Protein AF-A0A4Q5T1K4-F1 (afdb_monomer_lite)

Radius of gyration: 12.5 Å; chains: 1; bounding box: 27×24×38 Å

Sequence (86 aa):
MRIPTPCGPVSQAVHDHLTTLRPLPDLLDAPAPTTRDHALALWTLYELAYRGFDGVDPDLEWSPEVLRLRNRLGRDLEAWLREAFA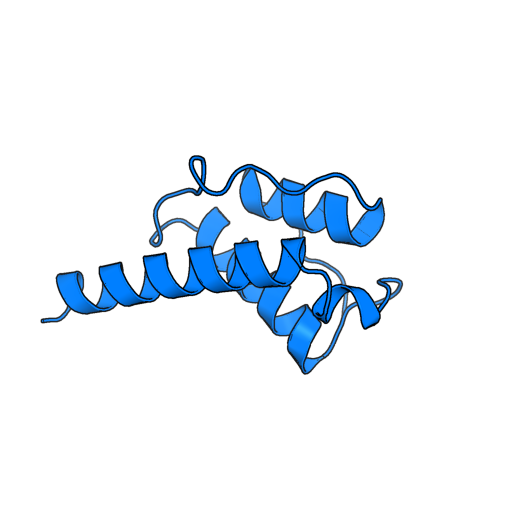

pLDDT: mean 94.75, std 5.94, range [67.62, 98.38]

Foldseek 3Di:
DAQDDADDDQSVQLVCCQPPVHAHDDLVPQDQLPDPRLVSNLVSLVCLVPPRHDPGDSCCNVPPRSVVNNVSSVVNNVVVCVVVPD

Structure (mmCIF, N/CA/C/O backbone):
data_AF-A0A4Q5T1K4-F1
#
_entry.id   AF-A0A4Q5T1K4-F1
#
loop_
_atom_site.group_PDB
_atom_site.id
_atom_site.type_symbol
_atom_site.label_atom_id
_atom_site.label_alt_id
_atom_site.label_comp_id
_atom_site.label_asym_id
_atom_site.label_entity_id
_atom_site.label_seq_id
_atom_site.pdbx_PDB_ins_code
_atom_site.Cartn_x
_atom_site.Cartn_y
_atom_site.Cartn_z
_atom_site.occupancy
_atom_site.B_iso_or_equiv
_atom_site.auth_seq_id
_atom_site.auth_comp_id
_atom_site.auth_asym_id
_atom_site.auth_atom_id
_atom_site.pdbx_PDB_model_num
ATOM 1 N N . MET A 1 1 ? -2.485 -11.817 9.958 1.00 92.00 1 MET A N 1
ATOM 2 C CA . MET A 1 1 ? -1.104 -11.441 9.565 1.00 92.00 1 MET A CA 1
ATOM 3 C C . MET A 1 1 ? -0.817 -10.045 10.094 1.00 92.00 1 MET A C 1
ATOM 5 O O . MET A 1 1 ? -1.735 -9.241 10.131 1.00 92.00 1 MET A O 1
ATOM 9 N N . ARG A 1 2 ? 0.416 -9.708 10.488 1.00 96.94 2 ARG A N 1
ATOM 10 C CA . ARG A 1 2 ? 0.738 -8.332 10.916 1.00 96.94 2 ARG A CA 1
ATOM 11 C C . ARG A 1 2 ? 1.136 -7.466 9.725 1.00 96.94 2 ARG A C 1
ATOM 13 O O . ARG A 1 2 ? 1.782 -7.969 8.807 1.00 96.94 2 ARG A O 1
ATOM 20 N N . ILE A 1 3 ? 0.786 -6.181 9.772 1.00 97.12 3 ILE A N 1
ATOM 21 C CA . ILE A 1 3 ? 1.239 -5.195 8.783 1.00 97.12 3 ILE A CA 1
ATOM 22 C C . ILE A 1 3 ? 2.779 -5.131 8.842 1.00 97.12 3 ILE A C 1
ATOM 24 O O . ILE A 1 3 ? 3.338 -5.083 9.945 1.00 97.12 3 ILE A O 1
ATOM 28 N N . PRO A 1 4 ? 3.489 -5.181 7.700 1.00 97.75 4 PRO A N 1
ATOM 29 C CA . PRO A 1 4 ? 4.947 -5.125 7.689 1.00 97.75 4 PRO A CA 1
ATOM 30 C C . PRO A 1 4 ? 5.468 -3.753 8.133 1.00 97.75 4 PRO A C 1
ATOM 32 O O . PRO A 1 4 ? 4.809 -2.731 7.956 1.00 97.75 4 PRO A O 1
ATOM 35 N N . THR A 1 5 ? 6.695 -3.719 8.660 1.00 98.25 5 THR A N 1
ATOM 36 C CA . THR A 1 5 ? 7.389 -2.460 8.958 1.00 98.25 5 THR A CA 1
ATOM 37 C C . THR A 1 5 ? 7.636 -1.671 7.665 1.00 98.25 5 THR A C 1
ATOM 39 O O . THR A 1 5 ? 8.256 -2.223 6.749 1.00 98.25 5 THR A O 1
ATOM 42 N N . PRO A 1 6 ? 7.215 -0.395 7.589 1.00 97.88 6 PRO A N 1
ATOM 43 C CA . PRO A 1 6 ? 7.479 0.467 6.442 1.00 97.88 6 PRO A CA 1
ATOM 44 C C . PRO A 1 6 ? 8.968 0.627 6.124 1.00 97.88 6 PRO A C 1
ATOM 46 O O . PRO A 1 6 ? 9.824 0.560 7.007 1.00 97.88 6 PRO A O 1
ATOM 49 N N . CYS A 1 7 ? 9.282 0.873 4.853 1.00 97.25 7 CYS A N 1
ATOM 50 C CA . CYS A 1 7 ? 10.652 1.101 4.380 1.00 97.25 7 CYS A CA 1
ATOM 51 C C . CYS A 1 7 ? 10.814 2.351 3.500 1.00 97.25 7 CYS A C 1
ATOM 53 O O . CYS A 1 7 ? 11.884 2.566 2.931 1.00 97.25 7 CYS A O 1
ATOM 55 N N . GLY A 1 8 ? 9.778 3.183 3.418 1.00 94.81 8 GLY A N 1
ATOM 56 C CA . GLY A 1 8 ? 9.790 4.467 2.730 1.00 94.81 8 GLY A CA 1
ATOM 57 C C . GLY A 1 8 ? 8.431 5.171 2.820 1.00 94.81 8 GLY A C 1
ATOM 58 O O . GLY A 1 8 ? 7.527 4.676 3.502 1.00 94.81 8 GLY A O 1
ATOM 59 N N . PRO A 1 9 ? 8.287 6.345 2.181 1.00 94.50 9 PRO A N 1
ATOM 60 C CA . PRO A 1 9 ? 7.101 7.189 2.311 1.00 94.50 9 PRO A CA 1
ATOM 61 C C . PRO A 1 9 ? 5.785 6.503 1.932 1.00 94.50 9 PRO A C 1
ATOM 63 O O . PRO A 1 9 ? 4.775 6.720 2.601 1.00 94.50 9 PRO A O 1
ATOM 66 N N . VAL A 1 10 ? 5.770 5.658 0.896 1.00 95.31 10 VAL A N 1
ATOM 67 C CA . VAL A 1 10 ? 4.516 5.058 0.417 1.00 95.31 10 VAL A CA 1
ATOM 68 C C . VAL A 1 10 ? 4.103 3.870 1.269 1.00 95.31 10 VAL A C 1
ATOM 70 O O . VAL A 1 10 ? 2.937 3.785 1.652 1.00 95.31 10 VAL A O 1
ATOM 73 N N . SER A 1 11 ? 5.033 2.991 1.650 1.00 96.56 11 SER A N 1
ATOM 74 C CA . SER A 1 11 ? 4.718 1.931 2.617 1.00 96.56 11 SER A CA 1
ATOM 75 C C . SER A 1 11 ? 4.344 2.499 3.990 1.00 96.56 11 SER A C 1
ATOM 77 O O . SER A 1 11 ? 3.484 1.924 4.656 1.00 96.56 11 SER A O 1
ATOM 79 N N . GLN A 1 12 ? 4.905 3.649 4.387 1.00 97.19 12 GLN A N 1
ATOM 80 C CA . GLN A 1 12 ? 4.504 4.345 5.614 1.00 97.19 12 GLN A CA 1
ATOM 81 C C . GLN A 1 12 ? 3.072 4.862 5.510 1.00 97.19 12 GLN A C 1
ATOM 83 O O . GLN A 1 12 ? 2.273 4.630 6.411 1.00 97.19 12 GLN A O 1
ATOM 88 N N . ALA A 1 13 ? 2.713 5.505 4.400 1.00 96.62 13 ALA A N 1
ATOM 89 C CA . ALA A 1 13 ? 1.361 6.016 4.239 1.00 96.62 13 ALA A CA 1
ATOM 90 C C . ALA A 1 13 ? 0.311 4.897 4.152 1.00 96.62 13 ALA A C 1
ATOM 92 O O . ALA A 1 13 ? -0.772 5.036 4.713 1.00 96.62 13 ALA A O 1
ATOM 93 N N . VAL A 1 14 ? 0.639 3.762 3.518 1.00 97.19 14 VAL A N 1
ATOM 94 C CA . VAL A 1 14 ? -0.217 2.565 3.553 1.00 97.19 14 VAL A CA 1
ATOM 95 C C . VAL A 1 14 ? -0.388 2.074 4.988 1.00 97.19 14 VAL A C 1
ATOM 97 O O . VAL A 1 14 ? -1.516 1.861 5.423 1.00 97.19 14 VAL A O 1
ATOM 100 N N . HIS A 1 15 ? 0.700 1.941 5.748 1.00 97.75 15 HIS A N 1
ATOM 101 C CA . HIS A 1 15 ? 0.632 1.550 7.156 1.00 97.75 15 HIS A CA 1
ATOM 102 C C . HIS A 1 15 ? -0.269 2.495 7.969 1.00 97.75 15 HIS A C 1
ATOM 104 O O . HIS A 1 15 ? -1.152 2.044 8.701 1.00 97.75 15 HIS A O 1
ATOM 110 N N . ASP A 1 16 ? -0.087 3.805 7.820 1.00 97.44 16 ASP A N 1
ATOM 111 C CA . ASP A 1 16 ? -0.848 4.809 8.564 1.00 97.44 16 ASP A CA 1
ATOM 112 C C . ASP A 1 16 ? -2.326 4.819 8.162 1.00 97.44 16 ASP A C 1
ATOM 114 O O . ASP A 1 16 ? -3.197 4.966 9.022 1.00 97.44 16 ASP A O 1
ATOM 118 N N . HIS A 1 17 ? -2.637 4.597 6.883 1.00 97.69 17 HIS A N 1
ATOM 119 C CA . HIS A 1 17 ? -4.014 4.450 6.421 1.00 97.69 17 HIS A CA 1
ATOM 120 C C . HIS A 1 17 ? -4.692 3.227 7.047 1.00 97.69 17 HIS A C 1
ATOM 122 O O . HIS A 1 17 ? -5.780 3.350 7.600 1.00 97.69 17 HIS A O 1
ATOM 128 N N . LEU A 1 18 ? -4.037 2.063 7.043 1.00 97.44 18 LEU A N 1
ATOM 129 C CA . LEU A 1 18 ? -4.630 0.829 7.576 1.00 97.44 18 LEU A CA 1
ATOM 130 C C . LEU A 1 18 ? -4.787 0.833 9.100 1.00 97.44 18 LEU A C 1
ATOM 132 O O . LEU A 1 18 ? -5.640 0.127 9.630 1.00 97.44 18 LEU A O 1
ATOM 136 N N . THR A 1 19 ? -3.969 1.610 9.809 1.00 96.88 19 THR A N 1
ATOM 137 C CA . THR A 1 19 ? -3.986 1.666 11.280 1.00 96.88 19 THR A CA 1
ATOM 138 C C . THR A 1 19 ? -4.798 2.830 11.834 1.00 96.88 19 THR A C 1
ATOM 140 O O . THR A 1 19 ? -5.356 2.724 12.923 1.00 96.88 19 THR A O 1
ATOM 143 N N . THR A 1 20 ? -4.849 3.955 11.117 1.00 96.94 20 THR A N 1
ATOM 144 C CA . THR A 1 20 ? -5.404 5.216 11.635 1.00 96.94 20 THR A CA 1
ATOM 145 C C . THR A 1 20 ? -6.270 5.977 10.632 1.00 96.94 20 THR A C 1
ATOM 147 O O . THR A 1 20 ? -6.683 7.098 10.924 1.00 96.94 20 THR A O 1
ATOM 150 N N . LEU A 1 21 ? -6.557 5.396 9.459 1.00 96.06 21 LEU A N 1
ATOM 151 C CA . LEU A 1 21 ? -7.335 6.018 8.377 1.00 96.06 21 LEU A CA 1
ATOM 152 C C . LEU A 1 21 ? -6.761 7.364 7.911 1.00 96.06 21 LEU A C 1
ATOM 154 O O . LEU A 1 21 ? -7.482 8.242 7.435 1.00 96.06 21 LEU A O 1
ATOM 158 N N . ARG A 1 22 ? -5.442 7.546 8.042 1.00 95.81 22 ARG A N 1
ATOM 159 C CA . ARG A 1 22 ? -4.750 8.711 7.484 1.00 95.81 22 ARG A CA 1
ATOM 160 C C . ARG A 1 22 ? -4.880 8.713 5.957 1.00 95.81 22 ARG A C 1
ATOM 162 O O . ARG A 1 22 ? -4.822 7.640 5.361 1.00 95.81 22 ARG A O 1
ATOM 169 N N . PRO A 1 23 ? -5.028 9.882 5.311 1.00 92.06 23 PRO A N 1
ATOM 170 C CA . PRO A 1 23 ? -5.131 9.947 3.857 1.00 92.06 23 PRO A CA 1
ATOM 171 C C . PRO A 1 23 ? -3.920 9.317 3.166 1.00 92.06 23 PRO A C 1
ATOM 173 O O . PRO A 1 23 ? -2.784 9.483 3.621 1.00 92.06 23 PRO A O 1
ATOM 176 N N . LEU A 1 24 ? -4.171 8.623 2.058 1.00 92.88 24 LEU A N 1
ATOM 177 C CA . LEU A 1 24 ? -3.115 8.108 1.190 1.00 92.88 24 LEU A CA 1
ATOM 178 C C . LEU A 1 24 ? -2.492 9.252 0.367 1.00 92.88 24 LEU A C 1
ATOM 180 O O . LEU A 1 24 ? -3.155 10.263 0.120 1.00 92.88 24 LEU A O 1
ATOM 184 N N . PRO A 1 25 ? -1.214 9.127 -0.038 1.00 82.88 25 PRO A N 1
ATOM 185 C CA . PRO A 1 25 ? -0.521 10.175 -0.773 1.00 82.88 25 PRO A CA 1
ATOM 186 C C . PRO A 1 25 ? -1.134 10.349 -2.162 1.00 82.88 25 PRO A C 1
ATOM 188 O O . PRO A 1 25 ? -1.729 9.415 -2.715 1.00 82.88 25 PRO A O 1
ATOM 191 N N . ASP A 1 26 ? -0.939 11.534 -2.747 1.00 80.19 26 ASP A N 1
ATOM 192 C CA . ASP A 1 26 ? -1.212 11.703 -4.168 1.00 80.19 26 ASP A CA 1
ATOM 193 C C . ASP A 1 26 ? -0.331 10.724 -4.948 1.00 80.19 26 ASP A C 1
ATOM 195 O O . ASP A 1 26 ? 0.850 10.510 -4.667 1.00 80.19 26 ASP A O 1
ATOM 199 N N . LEU A 1 27 ? -0.944 10.107 -5.944 1.00 70.81 27 LEU A N 1
ATOM 200 C CA . LEU A 1 27 ? -0.308 9.139 -6.802 1.00 70.81 27 LEU A CA 1
ATOM 201 C C . LEU A 1 27 ? 0.906 9.757 -7.515 1.00 70.81 27 LEU A C 1
ATOM 203 O O . LEU A 1 27 ? 1.842 9.031 -7.836 1.00 70.81 27 LEU A O 1
ATOM 207 N N . LEU A 1 28 ? 0.904 11.068 -7.799 1.00 67.62 28 LEU A N 1
ATOM 208 C CA . LEU A 1 28 ? 2.020 11.766 -8.459 1.00 67.62 28 LEU A CA 1
ATOM 209 C C . LEU A 1 28 ? 3.378 11.563 -7.763 1.00 67.62 28 LEU A C 1
ATOM 211 O O . LEU A 1 28 ? 4.389 11.538 -8.460 1.00 67.62 28 LEU A O 1
ATOM 215 N N . ASP A 1 29 ? 3.386 11.306 -6.454 1.00 73.50 29 ASP A N 1
ATOM 216 C CA . ASP A 1 29 ? 4.601 11.147 -5.647 1.00 73.50 29 ASP A CA 1
ATOM 217 C C . ASP A 1 29 ? 5.018 9.676 -5.430 1.00 73.50 29 ASP A C 1
ATOM 219 O O . ASP A 1 29 ? 5.827 9.368 -4.551 1.00 73.50 29 ASP A O 1
ATOM 223 N N . ALA A 1 30 ? 4.469 8.734 -6.206 1.00 78.88 30 ALA A N 1
ATOM 224 C CA . ALA A 1 30 ? 4.816 7.320 -6.073 1.00 78.88 30 ALA A CA 1
ATOM 225 C C . ALA A 1 30 ? 6.299 7.051 -6.431 1.00 78.88 30 ALA A C 1
ATOM 227 O O . ALA A 1 30 ? 6.786 7.523 -7.462 1.00 78.88 30 ALA A O 1
ATOM 228 N N . PRO A 1 31 ? 7.033 6.257 -5.624 1.00 85.50 31 PRO A N 1
ATOM 229 C CA . PRO A 1 31 ? 8.421 5.919 -5.890 1.00 85.50 31 PRO A CA 1
ATOM 230 C C . PRO A 1 31 ? 8.529 5.002 -7.109 1.00 85.50 31 PRO A C 1
ATOM 232 O O . PRO A 1 31 ? 7.584 4.289 -7.465 1.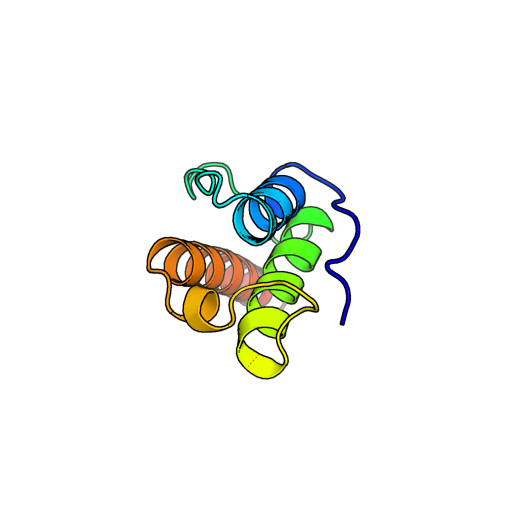00 85.50 31 PRO A O 1
ATOM 235 N N . ALA A 1 32 ? 9.720 4.981 -7.716 1.00 90.56 32 ALA A N 1
ATOM 236 C CA . ALA A 1 32 ? 9.979 4.168 -8.898 1.00 90.56 32 ALA A CA 1
ATOM 237 C C . ALA A 1 32 ? 9.630 2.680 -8.657 1.00 90.56 32 ALA A C 1
ATOM 239 O O . ALA A 1 32 ? 9.873 2.170 -7.554 1.00 90.56 32 ALA A O 1
ATOM 240 N N . PRO A 1 33 ? 9.120 1.954 -9.672 1.00 93.12 33 PRO A N 1
ATOM 241 C CA . PRO A 1 33 ? 8.605 0.590 -9.499 1.00 93.12 33 PRO A CA 1
ATOM 242 C C . PRO A 1 33 ? 9.627 -0.441 -9.025 1.00 93.12 33 PRO A C 1
ATOM 244 O O . PRO A 1 33 ? 9.276 -1.459 -8.436 1.00 93.12 33 PRO A O 1
ATOM 247 N N . THR A 1 34 ? 10.908 -0.166 -9.254 1.00 93.31 34 THR A N 1
ATOM 248 C CA . THR A 1 34 ? 12.035 -1.014 -8.851 1.00 93.31 34 THR A CA 1
ATOM 249 C C . THR A 1 34 ? 12.448 -0.831 -7.392 1.00 93.31 34 THR A C 1
ATOM 251 O O . THR A 1 34 ? 13.322 -1.545 -6.899 1.00 93.31 34 THR A O 1
ATOM 254 N N . THR A 1 35 ? 11.857 0.132 -6.681 1.00 96.69 35 THR A N 1
ATOM 255 C CA . THR A 1 35 ? 12.211 0.416 -5.290 1.00 96.69 35 THR A CA 1
ATOM 256 C C . THR A 1 35 ? 11.550 -0.563 -4.324 1.00 96.69 35 THR A C 1
ATOM 258 O O . THR A 1 35 ? 10.435 -1.043 -4.531 1.00 96.69 35 THR A O 1
ATOM 261 N N . ARG A 1 36 ? 12.225 -0.816 -3.197 1.00 97.62 36 ARG A N 1
ATOM 262 C CA . ARG A 1 36 ? 11.674 -1.646 -2.118 1.00 97.62 36 ARG A CA 1
ATOM 263 C C . ARG A 1 36 ? 10.387 -1.057 -1.533 1.00 97.62 36 ARG A C 1
ATOM 265 O O . ARG A 1 36 ? 9.485 -1.818 -1.202 1.00 97.62 36 ARG A O 1
ATOM 272 N N . ASP A 1 37 ? 10.309 0.268 -1.421 1.00 96.88 37 ASP A N 1
ATOM 273 C CA . ASP A 1 37 ? 9.134 0.961 -0.883 1.00 96.88 37 ASP A CA 1
ATOM 274 C C . ASP A 1 37 ? 7.892 0.724 -1.750 1.00 96.88 37 ASP A C 1
ATOM 276 O O . ASP A 1 37 ? 6.846 0.326 -1.237 1.00 96.88 37 ASP A O 1
ATOM 280 N N . HIS A 1 38 ? 8.045 0.847 -3.074 1.00 97.19 38 HIS A N 1
ATOM 281 C CA . HIS A 1 38 ? 6.999 0.518 -4.039 1.00 97.19 38 HIS A CA 1
ATOM 282 C C . HIS A 1 38 ? 6.529 -0.934 -3.886 1.00 97.19 38 HIS A C 1
ATOM 284 O O . HIS A 1 38 ? 5.335 -1.196 -3.726 1.00 97.19 38 HIS A O 1
ATOM 290 N N . ALA A 1 39 ? 7.472 -1.883 -3.908 1.00 97.44 39 ALA A N 1
ATOM 291 C CA . ALA A 1 39 ? 7.166 -3.307 -3.836 1.00 97.44 39 ALA A CA 1
ATOM 292 C C . ALA A 1 39 ? 6.462 -3.686 -2.523 1.00 97.44 39 ALA A C 1
ATOM 294 O O . ALA A 1 39 ? 5.485 -4.433 -2.542 1.00 97.44 39 ALA A O 1
ATOM 295 N N . LEU A 1 40 ? 6.922 -3.151 -1.386 1.00 98.12 40 LEU A N 1
ATOM 296 C CA . LEU A 1 40 ? 6.330 -3.438 -0.081 1.00 98.12 40 LEU A CA 1
ATOM 297 C C . LEU A 1 40 ? 4.917 -2.860 0.043 1.00 98.12 40 LEU A C 1
ATOM 299 O O . LEU A 1 40 ? 4.024 -3.540 0.550 1.00 98.12 40 LEU A O 1
ATOM 303 N N . ALA A 1 41 ? 4.700 -1.632 -0.433 1.00 97.44 41 ALA A N 1
ATOM 304 C CA . ALA A 1 41 ? 3.378 -1.018 -0.444 1.00 97.44 41 ALA A CA 1
ATOM 305 C C . ALA A 1 41 ? 2.400 -1.814 -1.318 1.00 97.44 41 ALA A C 1
ATOM 307 O O . ALA A 1 41 ? 1.324 -2.188 -0.852 1.00 97.44 41 ALA A O 1
ATOM 308 N N . LEU A 1 42 ? 2.794 -2.145 -2.553 1.00 97.81 42 LEU A N 1
ATOM 309 C CA . LEU A 1 42 ? 1.964 -2.925 -3.471 1.00 97.81 42 LEU A CA 1
ATOM 310 C C . LEU A 1 42 ? 1.637 -4.310 -2.903 1.00 97.81 42 LEU A C 1
ATOM 312 O O . LEU A 1 42 ? 0.480 -4.729 -2.933 1.00 97.81 42 LEU A O 1
ATOM 316 N N . TRP A 1 43 ? 2.633 -4.997 -2.341 1.00 98.25 43 TRP A N 1
ATOM 317 C CA . TRP A 1 43 ? 2.427 -6.288 -1.691 1.00 98.25 43 TRP A CA 1
ATOM 318 C C . TRP A 1 43 ? 1.438 -6.181 -0.523 1.00 98.25 43 TRP A C 1
ATOM 320 O O . TRP A 1 43 ? 0.511 -6.979 -0.442 1.00 98.25 43 TRP A O 1
ATOM 330 N N . THR A 1 44 ? 1.571 -5.159 0.329 1.00 98.31 44 THR A N 1
ATOM 331 C CA . THR A 1 44 ? 0.673 -4.939 1.478 1.00 98.31 44 THR A CA 1
ATOM 332 C C . THR A 1 44 ? -0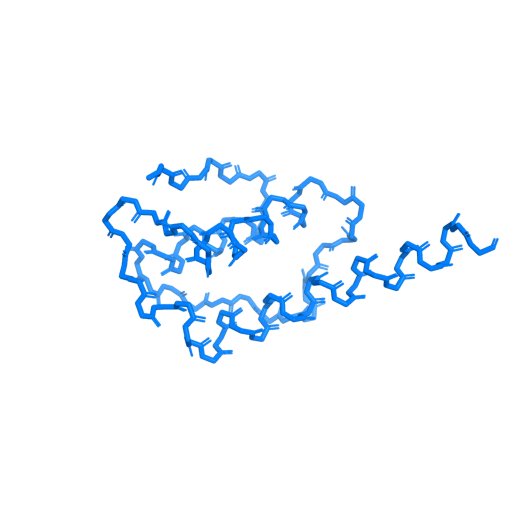.775 -4.732 1.024 1.00 98.31 44 THR A C 1
ATOM 334 O O . THR A 1 44 ? -1.691 -5.316 1.597 1.00 98.31 44 THR A O 1
ATOM 337 N N . LEU A 1 45 ? -0.997 -3.954 -0.042 1.00 97.88 45 LEU A N 1
ATOM 338 C CA . LEU A 1 45 ? -2.335 -3.710 -0.598 1.00 97.88 45 LEU A CA 1
ATOM 339 C C . LEU A 1 45 ? -2.956 -4.962 -1.238 1.00 97.88 45 LEU A C 1
ATOM 341 O O . LEU A 1 45 ? -4.179 -5.101 -1.251 1.00 97.88 45 LEU A O 1
ATOM 345 N N . TYR A 1 46 ? -2.138 -5.867 -1.782 1.00 98.31 46 TYR A N 1
ATOM 346 C CA . TYR A 1 46 ? -2.617 -7.164 -2.262 1.00 98.31 46 TYR A CA 1
ATOM 347 C C . TYR A 1 46 ? -2.888 -8.144 -1.126 1.00 98.31 46 TYR A C 1
ATOM 349 O O . TYR A 1 46 ? -3.888 -8.849 -1.172 1.00 98.31 46 TYR A O 1
ATOM 357 N N . GLU A 1 47 ? -2.040 -8.184 -0.101 1.00 98.25 47 GLU A N 1
ATOM 358 C CA . GLU A 1 47 ? -2.266 -9.045 1.059 1.00 98.25 47 GLU A CA 1
ATOM 359 C C . GLU A 1 47 ? -3.563 -8.652 1.778 1.00 98.25 47 GLU A C 1
ATOM 361 O O . GLU A 1 47 ? -4.352 -9.535 2.109 1.00 98.25 47 GLU A O 1
ATOM 366 N N . LEU A 1 48 ? -3.851 -7.346 1.907 1.00 98.12 48 LEU A N 1
ATOM 367 C CA . LEU A 1 48 ? -5.147 -6.853 2.390 1.00 98.12 48 LEU A CA 1
ATOM 368 C C . LEU A 1 48 ? -6.313 -7.456 1.591 1.00 98.12 48 LEU A C 1
ATOM 370 O O . LEU A 1 48 ? -7.258 -7.942 2.195 1.00 98.12 48 LEU A O 1
ATOM 374 N N . ALA A 1 49 ? -6.197 -7.475 0.261 1.00 97.06 49 ALA A N 1
ATOM 375 C CA . ALA A 1 49 ? -7.250 -7.908 -0.660 1.00 97.06 49 ALA A CA 1
ATOM 376 C C . ALA A 1 49 ? -7.453 -9.430 -0.758 1.00 97.06 49 ALA A C 1
ATOM 378 O O . ALA A 1 49 ? -8.414 -9.894 -1.366 1.00 97.06 49 ALA A O 1
ATOM 379 N N . TYR A 1 50 ? -6.502 -10.223 -0.259 1.00 95.75 50 TYR A N 1
ATOM 380 C CA . TYR A 1 50 ? -6.556 -11.684 -0.362 1.00 95.75 50 TYR A CA 1
ATOM 381 C C . TYR A 1 50 ? -6.641 -12.386 0.989 1.00 95.75 50 TYR A C 1
ATOM 383 O O . TYR A 1 50 ? -7.231 -13.463 1.076 1.00 95.75 50 TYR A O 1
ATOM 391 N N . ARG A 1 51 ? -6.003 -11.836 2.026 1.00 95.88 51 ARG A N 1
ATOM 392 C CA . ARG A 1 51 ? -5.884 -12.478 3.344 1.00 95.88 51 ARG A CA 1
ATOM 393 C C . ARG A 1 51 ? -6.181 -11.551 4.518 1.00 95.88 51 ARG A C 1
ATOM 395 O O . ARG A 1 51 ? -6.562 -12.049 5.575 1.00 95.88 51 ARG A O 1
ATOM 402 N N . GLY A 1 52 ? -6.006 -10.242 4.352 1.00 96.81 52 GLY A N 1
ATOM 403 C CA . GLY A 1 52 ? -6.205 -9.255 5.409 1.00 96.81 52 GLY A CA 1
ATOM 404 C C . GLY A 1 52 ? -5.082 -9.213 6.453 1.00 96.81 52 GLY A C 1
ATOM 405 O O . GLY A 1 52 ? -4.122 -9.992 6.437 1.00 96.81 52 GLY A O 1
ATOM 406 N N . PHE A 1 53 ? -5.220 -8.286 7.402 1.00 98.38 53 PHE A N 1
ATOM 407 C CA . PHE A 1 53 ? -4.290 -8.096 8.517 1.00 98.38 53 PHE A CA 1
ATOM 408 C C . PHE A 1 53 ? -5.012 -8.109 9.867 1.00 98.38 53 PHE A C 1
ATOM 410 O O . PHE A 1 53 ? -6.193 -7.793 9.974 1.00 98.38 53 PHE A O 1
ATOM 417 N N . ASP A 1 54 ? -4.277 -8.464 10.917 1.00 97.56 54 ASP A N 1
ATOM 418 C CA . ASP A 1 54 ? -4.792 -8.536 12.280 1.00 97.56 54 ASP A CA 1
ATOM 419 C C . ASP A 1 54 ? -5.149 -7.123 12.764 1.00 97.56 54 ASP A C 1
ATOM 421 O O . ASP A 1 54 ? -4.288 -6.243 12.802 1.00 97.56 54 ASP A O 1
ATOM 425 N N . GLY A 1 55 ? -6.412 -6.910 13.144 1.00 96.00 55 GLY A N 1
ATOM 426 C CA . GLY A 1 55 ? -6.897 -5.621 13.652 1.00 96.00 55 GLY A CA 1
ATOM 427 C C . GLY A 1 55 ? -7.120 -4.539 12.589 1.00 96.00 55 GLY A C 1
ATOM 428 O O . GLY A 1 55 ? -7.396 -3.402 12.960 1.00 96.00 55 GLY A O 1
ATOM 429 N N . VAL A 1 56 ? -7.016 -4.875 11.300 1.00 97.88 56 VAL A N 1
ATOM 430 C CA . VAL A 1 56 ? -7.367 -3.982 10.186 1.00 97.88 56 VAL A CA 1
ATOM 431 C C . VAL A 1 56 ? -8.781 -4.307 9.721 1.00 97.88 56 VAL A C 1
ATOM 433 O O . VAL A 1 56 ? -9.137 -5.478 9.600 1.00 97.88 56 VAL A O 1
ATOM 436 N N . ASP A 1 57 ? -9.580 -3.273 9.466 1.00 97.31 57 ASP A N 1
ATOM 43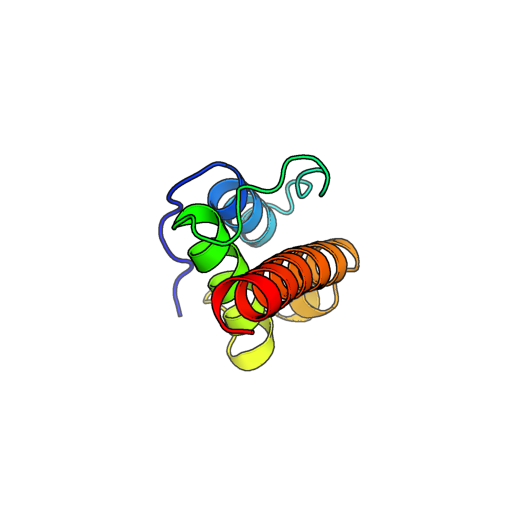7 C CA . ASP A 1 57 ? -10.920 -3.427 8.902 1.00 97.31 57 ASP A CA 1
ATOM 438 C C . ASP A 1 57 ? -10.832 -4.046 7.489 1.00 97.31 57 ASP A C 1
ATOM 440 O O . ASP A 1 57 ? -10.204 -3.442 6.609 1.00 97.31 57 ASP A O 1
ATOM 444 N N . PRO A 1 58 ? -11.409 -5.243 7.253 1.00 95.88 58 PRO A N 1
ATOM 445 C CA . PRO A 1 58 ? -11.348 -5.899 5.950 1.00 95.88 58 PRO A CA 1
ATOM 446 C C . PRO A 1 58 ? -12.041 -5.090 4.849 1.00 95.88 58 PRO A C 1
ATOM 448 O O . PRO A 1 58 ? -11.601 -5.151 3.703 1.00 95.88 58 PRO A O 1
ATOM 451 N N . ASP A 1 59 ? -13.044 -4.268 5.176 1.00 97.44 59 ASP A N 1
ATOM 452 C CA . ASP A 1 59 ? -13.784 -3.490 4.175 1.00 97.44 59 ASP A CA 1
ATOM 453 C C . ASP A 1 59 ? -12.927 -2.373 3.548 1.00 97.44 59 ASP A C 1
ATOM 455 O O . ASP A 1 59 ? -13.258 -1.852 2.477 1.00 97.44 59 ASP A O 1
ATOM 459 N N . LEU A 1 60 ? -11.768 -2.046 4.142 1.00 97.44 60 LEU A N 1
ATOM 460 C CA . LEU A 1 60 ? -10.795 -1.125 3.546 1.00 97.44 60 LEU A CA 1
ATOM 461 C C . LEU A 1 60 ? -10.261 -1.612 2.198 1.00 97.44 60 LEU A C 1
ATOM 463 O O . LEU A 1 60 ? -9.825 -0.783 1.398 1.00 97.44 60 LEU A O 1
ATOM 467 N N . GLU A 1 61 ? -10.330 -2.911 1.893 1.00 96.75 61 GLU A N 1
ATOM 468 C CA . GLU A 1 61 ? -9.965 -3.419 0.566 1.00 96.75 61 GLU A CA 1
ATOM 469 C C . GLU A 1 61 ? -10.807 -2.794 -0.564 1.00 96.75 61 GLU A C 1
ATOM 471 O O . GLU A 1 61 ? -10.333 -2.669 -1.699 1.00 96.75 61 GLU A O 1
ATOM 476 N N . TRP A 1 62 ? -12.031 -2.359 -0.240 1.00 97.50 62 TRP A N 1
ATOM 477 C CA . TRP A 1 62 ? -12.978 -1.719 -1.153 1.00 97.50 62 TRP A CA 1
ATOM 478 C C . TRP A 1 62 ? -12.911 -0.190 -1.121 1.00 97.50 62 TRP A C 1
ATOM 480 O O . TRP A 1 62 ? -13.595 0.469 -1.910 1.00 97.50 62 TRP A O 1
ATOM 490 N N . SER A 1 63 ? -12.079 0.396 -0.251 1.00 96.56 63 SER A N 1
ATOM 491 C CA . SER A 1 63 ? -11.891 1.846 -0.192 1.00 96.56 63 SER A CA 1
ATOM 492 C C . SER A 1 63 ? -11.440 2.383 -1.557 1.00 96.56 63 SER A C 1
ATOM 494 O O . SER A 1 63 ? -10.453 1.895 -2.124 1.00 96.56 63 SER A O 1
ATOM 496 N N . PRO A 1 64 ? -12.093 3.430 -2.099 1.00 95.31 64 PRO A N 1
ATOM 497 C CA . PRO A 1 64 ? -11.677 4.034 -3.358 1.00 95.31 64 PRO A CA 1
ATOM 498 C C . PRO A 1 64 ? -10.217 4.501 -3.354 1.00 95.31 64 PRO A C 1
ATOM 500 O O . PRO A 1 64 ? -9.558 4.446 -4.390 1.00 95.31 64 PRO A O 1
ATOM 503 N N . GLU A 1 65 ? -9.694 4.961 -2.217 1.00 93.62 65 GLU A N 1
ATOM 504 C CA . GLU A 1 65 ? -8.301 5.40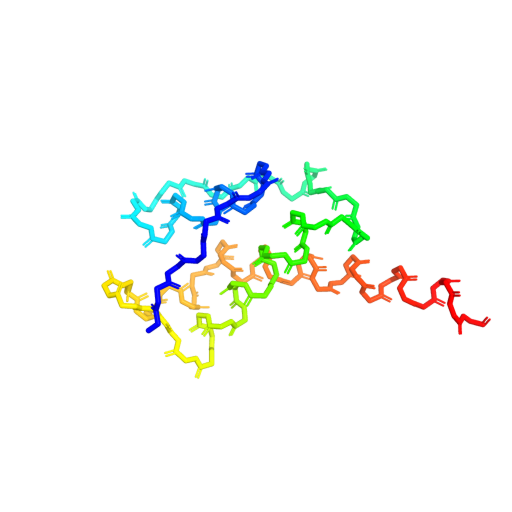4 -2.099 1.00 93.62 65 GLU A CA 1
ATOM 505 C C . GLU A 1 65 ? -7.327 4.220 -2.182 1.00 93.62 65 GLU A C 1
ATOM 507 O O . GLU A 1 65 ? -6.364 4.268 -2.951 1.00 93.62 65 GLU A O 1
ATOM 512 N N . VAL A 1 66 ? -7.633 3.123 -1.481 1.00 96.38 66 VAL A N 1
ATOM 513 C CA . VAL A 1 66 ? -6.864 1.866 -1.511 1.00 96.38 66 VAL A CA 1
ATOM 514 C C . VAL A 1 66 ? -6.845 1.276 -2.920 1.00 96.38 66 VAL A C 1
ATOM 516 O O . VAL A 1 66 ? -5.778 0.956 -3.451 1.00 96.38 66 VAL A O 1
ATOM 519 N N . LEU A 1 67 ? -8.010 1.196 -3.571 1.00 96.56 67 LEU A N 1
ATOM 520 C CA . LEU A 1 67 ? -8.135 0.699 -4.941 1.00 96.56 67 LEU A CA 1
ATOM 521 C C . LEU A 1 67 ? -7.350 1.562 -5.937 1.00 96.56 67 LEU A C 1
ATOM 523 O O . LEU A 1 67 ? -6.678 1.024 -6.821 1.00 96.56 67 LEU A O 1
ATOM 527 N N . ARG A 1 68 ? -7.402 2.895 -5.803 1.00 95.25 68 ARG A N 1
ATOM 528 C CA . ARG A 1 68 ? -6.639 3.819 -6.660 1.00 95.25 68 ARG A CA 1
ATOM 529 C C . ARG A 1 68 ? -5.138 3.618 -6.505 1.00 95.25 68 ARG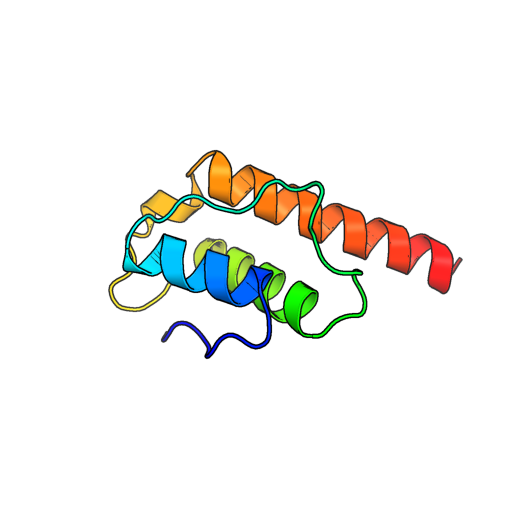 A C 1
ATOM 531 O O . ARG A 1 68 ? -4.457 3.479 -7.522 1.00 95.25 68 ARG A O 1
ATOM 538 N N . LEU A 1 69 ? -4.634 3.568 -5.271 1.00 96.19 69 LEU A N 1
ATOM 539 C CA . LEU A 1 69 ? -3.207 3.385 -5.016 1.00 96.19 69 LEU A CA 1
ATOM 540 C C . LEU A 1 69 ? -2.721 2.020 -5.513 1.00 96.19 69 LEU A C 1
ATOM 542 O O . LEU A 1 69 ? -1.725 1.953 -6.232 1.00 96.19 69 LEU A O 1
ATOM 546 N N . ARG A 1 70 ? -3.464 0.941 -5.234 1.00 96.75 70 ARG A N 1
ATOM 547 C CA . ARG A 1 70 ? -3.126 -0.406 -5.719 1.00 96.75 70 ARG A CA 1
ATOM 548 C C . ARG A 1 70 ? -3.053 -0.457 -7.246 1.00 96.75 70 ARG A C 1
ATOM 550 O O . ARG A 1 70 ? -2.075 -0.955 -7.798 1.00 96.75 70 ARG A O 1
ATOM 557 N N . ASN A 1 71 ? -4.054 0.104 -7.931 1.00 96.19 71 ASN A N 1
ATOM 558 C CA . ASN A 1 71 ? -4.088 0.156 -9.396 1.00 96.19 71 ASN A CA 1
ATOM 559 C C . ASN A 1 71 ? -2.980 1.033 -9.995 1.00 96.19 71 ASN A C 1
ATOM 561 O O . ASN A 1 71 ? -2.547 0.782 -11.117 1.00 96.19 71 ASN A O 1
ATOM 565 N N . ARG A 1 72 ? -2.552 2.094 -9.305 1.00 95.31 72 ARG A N 1
ATOM 566 C CA . ARG A 1 72 ? -1.420 2.931 -9.729 1.00 95.31 72 ARG A CA 1
ATOM 567 C C . ARG A 1 72 ? -0.121 2.134 -9.657 1.00 95.31 72 ARG A C 1
ATOM 569 O O . ARG A 1 72 ? 0.489 1.905 -10.692 1.00 95.31 72 ARG A O 1
ATOM 576 N N . LEU A 1 73 ? 0.233 1.652 -8.465 1.00 96.50 73 LEU A N 1
ATOM 577 C CA . LEU A 1 73 ? 1.480 0.920 -8.238 1.00 96.50 73 LEU A CA 1
ATOM 578 C C . LEU A 1 73 ? 1.575 -0.323 -9.140 1.00 96.50 73 LEU A C 1
ATOM 580 O O . LEU A 1 73 ? 2.596 -0.556 -9.776 1.00 96.50 73 LEU A O 1
ATOM 584 N N . GLY A 1 74 ? 0.476 -1.071 -9.288 1.00 97.00 74 GLY A N 1
ATOM 585 C CA . GLY A 1 74 ? 0.426 -2.224 -10.189 1.00 97.00 74 GLY A CA 1
ATOM 586 C C . GLY A 1 74 ? 0.706 -1.872 -11.655 1.00 97.00 74 GLY A C 1
ATOM 587 O O . GLY A 1 74 ? 1.485 -2.566 -12.304 1.00 97.00 74 GLY A O 1
ATOM 588 N N . ARG A 1 75 ? 0.118 -0.782 -12.169 1.00 96.69 75 ARG A N 1
ATOM 589 C CA . ARG A 1 75 ? 0.355 -0.327 -13.550 1.00 96.69 75 ARG A CA 1
ATOM 590 C C . ARG A 1 75 ? 1.772 0.186 -13.757 1.00 96.69 75 ARG A C 1
ATOM 592 O O . ARG A 1 75 ? 2.362 -0.108 -14.790 1.00 96.69 75 ARG A O 1
ATOM 599 N N . ASP A 1 76 ? 2.312 0.915 -12.787 1.00 95.81 76 ASP A N 1
ATOM 600 C CA . ASP A 1 76 ? 3.673 1.442 -12.867 1.00 95.81 76 ASP A CA 1
ATOM 601 C C . ASP A 1 76 ? 4.693 0.280 -12.903 1.00 95.81 76 ASP A C 1
ATOM 603 O O . ASP A 1 76 ? 5.611 0.283 -13.725 1.00 95.81 76 ASP A O 1
ATOM 607 N N . LEU A 1 77 ? 4.491 -0.766 -12.086 1.00 96.75 77 LEU A N 1
ATOM 608 C CA . LEU A 1 77 ? 5.294 -1.993 -12.137 1.00 96.75 77 LEU A CA 1
ATOM 609 C C . LEU A 1 77 ? 5.139 -2.748 -13.460 1.00 96.75 77 LEU A C 1
ATOM 611 O O . LEU A 1 77 ? 6.140 -3.165 -14.040 1.00 96.75 77 LEU A O 1
ATOM 615 N N . GLU A 1 78 ? 3.911 -2.923 -13.948 1.00 97.75 78 GLU A N 1
ATOM 616 C CA . GLU A 1 78 ? 3.660 -3.592 -15.226 1.00 97.75 78 GLU A CA 1
ATOM 617 C C . GLU A 1 78 ? 4.346 -2.865 -16.391 1.00 97.75 78 GLU A C 1
ATOM 619 O O . GLU A 1 78 ? 5.003 -3.507 -17.211 1.00 97.75 78 GLU A O 1
ATOM 624 N N . ALA A 1 79 ? 4.223 -1.536 -16.455 1.00 96.81 79 ALA A N 1
ATOM 625 C CA . ALA A 1 79 ? 4.855 -0.718 -17.484 1.00 96.81 79 ALA A CA 1
ATOM 626 C C . ALA A 1 79 ? 6.377 -0.892 -17.467 1.00 96.81 79 ALA A C 1
ATOM 628 O O . ALA A 1 79 ? 6.973 -1.196 -18.500 1.00 96.81 79 ALA A O 1
ATOM 629 N N . TRP A 1 80 ? 6.989 -0.811 -16.282 1.00 96.75 80 TRP A N 1
ATOM 630 C CA . TRP A 1 80 ? 8.423 -1.035 -16.137 1.00 96.75 80 TRP A CA 1
ATOM 631 C C . TRP A 1 80 ? 8.846 -2.442 -16.583 1.00 96.75 80 TRP A C 1
ATOM 633 O O . TRP A 1 80 ? 9.831 -2.582 -17.304 1.00 96.75 80 TRP A O 1
ATOM 643 N N . LEU A 1 81 ? 8.099 -3.489 -16.209 1.00 97.00 81 LEU A N 1
ATOM 644 C CA . LEU A 1 81 ? 8.393 -4.864 -16.630 1.00 97.00 81 LEU A CA 1
ATOM 645 C C . LEU A 1 81 ? 8.324 -5.028 -18.153 1.00 97.00 81 LEU A C 1
ATOM 647 O O . LEU A 1 81 ? 9.157 -5.723 -18.731 1.00 97.00 81 LEU A O 1
ATOM 651 N N . ARG A 1 82 ? 7.351 -4.386 -18.808 1.00 97.69 82 ARG A N 1
ATOM 652 C CA . ARG A 1 82 ? 7.234 -4.403 -20.272 1.00 97.69 82 ARG A CA 1
ATOM 653 C C . ARG A 1 82 ? 8.422 -3.722 -20.938 1.00 97.69 82 ARG A C 1
ATOM 655 O O . ARG A 1 82 ? 8.910 -4.239 -21.926 1.00 97.69 82 ARG A O 1
ATOM 662 N N . GLU A 1 83 ? 8.891 -2.598 -20.407 1.00 96.62 83 GLU A N 1
ATOM 663 C CA . GLU A 1 83 ? 10.054 -1.890 -20.956 1.00 96.62 83 GLU A CA 1
ATOM 664 C C . GLU A 1 83 ? 11.372 -2.635 -20.705 1.00 96.62 83 GLU A C 1
ATOM 666 O O . GLU A 1 83 ? 12.228 -2.691 -21.583 1.00 96.62 83 GLU A O 1
ATOM 671 N N . ALA A 1 84 ? 11.541 -3.216 -19.515 1.00 95.31 84 ALA A N 1
ATOM 672 C CA . ALA A 1 84 ? 12.790 -3.851 -19.101 1.00 95.31 84 ALA A CA 1
ATOM 673 C C . ALA A 1 84 ? 13.048 -5.213 -19.768 1.00 95.31 84 ALA A C 1
ATOM 675 O O . ALA A 1 84 ? 14.199 -5.648 -19.830 1.00 95.31 84 ALA A O 1
ATOM 676 N N . PHE A 1 85 ? 11.994 -5.890 -20.233 1.00 94.62 85 PHE A N 1
ATOM 677 C CA . PHE A 1 85 ? 12.057 -7.264 -20.744 1.00 94.62 85 PHE A CA 1
ATOM 678 C C . PHE A 1 85 ? 11.357 -7.454 -22.104 1.00 94.62 85 PHE A C 1
ATOM 680 O O . PHE A 1 85 ? 10.987 -8.584 -22.434 1.00 94.62 85 PHE A O 1
ATOM 687 N N . ALA A 1 86 ? 11.142 -6.373 -22.862 1.00 82.44 86 ALA A N 1
ATOM 688 C CA . ALA A 1 86 ? 10.661 -6.433 -24.248 1.00 82.44 86 ALA A CA 1
ATOM 689 C C . ALA A 1 86 ? 11.708 -6.994 -25.221 1.00 82.44 86 ALA A C 1
ATOM 691 O O . ALA A 1 86 ? 12.920 -6.759 -25.009 1.00 82.44 86 ALA A O 1
#

Secondary structure (DSSP, 8-state):
-PPPPP-SHHHHHHHHHHHH-PPPPPGGGPPPTTSHHHHHHHHHHHHHHHT--TTS-GGGGG-HHHHHHHHHHHHHHHHHHHHH--